Protein AF-A0A9X1NIK8-F1 (afdb_monomer_lite)

Sequence (154 aa):
MSTGESSFYDEHGNYVVYDEHEKVSLAREQEIRELSERVRACLTAAGLSATIRRDYGSIIGADITMEFDVDRPRDFFGGVFASWHASDEVSLVAAYAVGEGRPEDPMVTHNGAIAQAMCDAMIAIMASAGFTVKEAEGEYLPMAVAVLSGPQTS

pLDDT: mean 81.35, std 16.53, range [35.12, 97.94]

Structure (mmCIF, N/CA/C/O backbone):
data_AF-A0A9X1NIK8-F1
#
_entry.id   AF-A0A9X1NIK8-F1
#
loop_
_atom_site.group_PDB
_atom_site.id
_atom_site.type_symbol
_atom_site.label_atom_id
_atom_site.label_alt_id
_atom_site.label_comp_id
_atom_site.label_asym_id
_atom_site.label_entity_id
_atom_site.label_seq_id
_atom_site.pdbx_PDB_ins_code
_atom_site.Cartn_x
_atom_site.Cartn_y
_atom_site.Cartn_z
_atom_site.occupancy
_atom_site.B_iso_or_equiv
_atom_site.auth_seq_id
_atom_site.auth_comp_id
_atom_site.auth_asym_id
_atom_site.auth_atom_id
_atom_site.pdbx_PDB_model_num
ATOM 1 N N . MET A 1 1 ? -25.875 22.569 32.539 1.00 35.12 1 MET A N 1
ATOM 2 C CA . MET A 1 1 ? -25.523 21.750 31.363 1.00 35.12 1 MET A CA 1
ATOM 3 C C . MET A 1 1 ? -24.156 22.224 30.915 1.00 35.12 1 MET A C 1
ATOM 5 O O . MET A 1 1 ? -24.046 23.360 30.486 1.00 35.12 1 MET A O 1
ATOM 9 N N . SER A 1 2 ? -23.121 21.428 31.185 1.00 35.50 2 SER A N 1
ATOM 10 C CA . SER A 1 2 ? -21.725 21.760 30.891 1.00 35.50 2 SER A CA 1
ATOM 11 C C . SER A 1 2 ? -21.411 21.238 29.495 1.00 35.50 2 SER A C 1
ATOM 13 O O . SER A 1 2 ? -21.358 20.027 29.301 1.00 35.50 2 SER A O 1
ATOM 15 N N . THR A 1 3 ? -21.276 22.127 28.517 1.00 41.59 3 THR A N 1
ATOM 16 C CA . THR A 1 3 ? -20.716 21.790 27.206 1.00 41.59 3 THR A CA 1
ATOM 17 C C . THR A 1 3 ? -19.221 21.575 27.401 1.00 41.59 3 THR A C 1
ATOM 19 O O . THR A 1 3 ? -18.515 22.495 27.801 1.00 41.59 3 THR A O 1
ATOM 22 N N . GLY A 1 4 ? -18.756 20.337 27.234 1.00 39.47 4 GLY A N 1
ATOM 23 C CA . GLY A 1 4 ? -17.342 19.993 27.345 1.00 39.47 4 GLY A CA 1
ATOM 24 C C . GLY A 1 4 ? -16.550 20.620 26.205 1.00 39.47 4 GLY A C 1
ATOM 25 O O . GLY A 1 4 ? -16.424 20.023 25.141 1.00 39.47 4 GLY A O 1
ATOM 26 N N . GLU A 1 5 ? -16.034 21.828 26.416 1.00 41.91 5 GLU A N 1
ATOM 27 C CA . GLU A 1 5 ? -14.979 22.392 25.582 1.00 41.91 5 GLU A CA 1
ATOM 28 C C . GLU A 1 5 ? -13.700 21.584 25.840 1.00 41.91 5 GLU A C 1
ATOM 30 O O . GLU A 1 5 ? -13.056 21.732 26.879 1.00 41.91 5 GLU A O 1
ATOM 35 N N . SER A 1 6 ? -13.348 20.681 24.919 1.00 48.47 6 SER A N 1
ATOM 36 C CA . SER A 1 6 ? -12.016 20.068 24.899 1.00 48.47 6 SER A CA 1
ATOM 37 C C . SER A 1 6 ? -11.000 21.194 24.733 1.00 48.47 6 SER A C 1
ATOM 39 O O . SER A 1 6 ? -10.950 21.837 23.685 1.00 48.47 6 SER A O 1
ATOM 41 N N . SER A 1 7 ? -10.264 21.499 25.798 1.00 51.09 7 SER A N 1
ATOM 42 C CA . SER A 1 7 ? -9.275 22.574 25.818 1.00 51.09 7 SER A CA 1
ATOM 43 C C . SER A 1 7 ? -7.993 22.064 25.161 1.00 51.09 7 SER A C 1
ATOM 45 O O . SER A 1 7 ? -7.405 21.095 25.640 1.00 51.09 7 SER A O 1
ATOM 47 N N . PHE A 1 8 ? -7.568 22.700 24.070 1.00 60.59 8 PHE A N 1
ATOM 48 C CA . PHE A 1 8 ? -6.299 22.402 23.407 1.00 60.59 8 PHE A CA 1
ATOM 49 C C . PHE A 1 8 ? -5.314 23.541 23.687 1.00 60.59 8 PHE A C 1
ATOM 51 O O . PHE A 1 8 ? -5.656 24.719 23.559 1.00 60.59 8 PHE A O 1
ATOM 58 N N . TYR A 1 9 ? -4.112 23.172 24.122 1.00 66.12 9 TYR A N 1
ATOM 59 C CA . TYR A 1 9 ? -3.013 24.090 24.407 1.00 66.12 9 TYR A CA 1
ATOM 60 C C . TYR A 1 9 ? -1.916 23.888 23.360 1.00 66.12 9 TYR A C 1
ATOM 62 O O . TYR A 1 9 ? -1.654 22.747 22.975 1.00 66.12 9 TYR A O 1
ATOM 70 N N . ASP A 1 10 ? -1.283 24.971 22.904 1.00 67.31 10 ASP A N 1
ATOM 71 C CA . ASP A 1 10 ? -0.089 24.873 22.057 1.00 67.31 10 ASP A CA 1
ATOM 72 C C . ASP A 1 10 ? 1.143 24.399 22.857 1.00 67.31 10 ASP A C 1
ATOM 74 O O . ASP A 1 10 ? 1.109 24.235 24.081 1.00 67.31 10 ASP A O 1
ATOM 78 N N . GLU A 1 11 ? 2.267 24.202 22.165 1.00 60.00 11 GLU A N 1
ATOM 79 C CA . GLU A 1 11 ? 3.556 23.825 22.769 1.00 60.00 11 GLU A CA 1
ATOM 80 C C . GLU A 1 11 ? 4.118 24.869 23.761 1.00 60.00 11 GLU A C 1
ATOM 82 O O . GLU A 1 11 ? 5.051 24.578 24.511 1.00 60.00 11 GLU A O 1
ATOM 87 N N . HIS A 1 12 ? 3.522 26.064 23.812 1.00 66.06 12 HIS A N 1
ATOM 88 C CA . HIS A 1 12 ? 3.863 27.164 24.712 1.00 66.06 12 HIS A CA 1
ATOM 89 C C . HIS A 1 12 ? 2.844 27.334 25.857 1.00 66.06 12 HIS A C 1
ATOM 91 O O . HIS A 1 12 ? 2.995 28.238 26.682 1.00 66.06 12 HIS A O 1
ATOM 97 N N . GLY A 1 13 ? 1.829 26.467 25.946 1.00 66.56 13 GLY A N 1
ATOM 98 C CA . GLY A 1 13 ? 0.796 26.507 26.980 1.00 66.56 13 GLY A CA 1
ATOM 99 C C . GLY A 1 13 ? -0.267 27.592 26.781 1.00 66.56 13 GLY A C 1
ATOM 100 O O . GLY A 1 13 ? -1.000 27.897 27.725 1.00 66.56 13 GLY A O 1
ATOM 101 N N . ASN A 1 14 ? -0.379 28.178 25.587 1.00 66.25 14 ASN A N 1
ATOM 102 C CA . ASN A 1 14 ? -1.435 29.135 25.267 1.00 66.25 14 ASN A CA 1
ATOM 103 C C . ASN A 1 14 ? -2.716 28.416 24.846 1.00 66.25 14 ASN A C 1
ATOM 105 O O . ASN A 1 14 ? -2.685 27.372 24.197 1.00 66.25 14 ASN A O 1
ATOM 109 N N . TYR A 1 15 ? -3.855 29.015 25.192 1.00 60.16 15 TYR A N 1
ATOM 110 C CA . TYR A 1 15 ? -5.160 28.558 24.730 1.00 60.16 15 TYR A CA 1
ATOM 111 C C . TYR A 1 15 ? -5.320 28.870 23.241 1.00 60.16 15 TYR A C 1
ATOM 113 O O . TYR A 1 15 ? -5.277 30.039 22.851 1.00 60.16 15 TYR A O 1
ATOM 121 N N . VAL A 1 16 ? -5.528 27.838 22.424 1.00 63.78 16 VAL A N 1
ATOM 122 C CA . VAL A 1 16 ? -5.755 28.005 20.986 1.00 63.78 16 VAL A CA 1
ATOM 123 C C . VAL A 1 16 ? -7.237 27.805 20.691 1.00 63.78 16 VAL A C 1
ATOM 125 O O . VAL A 1 16 ? -7.800 26.737 20.932 1.00 63.78 16 VAL A O 1
ATOM 128 N N . VAL A 1 17 ? -7.886 28.853 20.178 1.00 61.12 17 VAL A N 1
ATOM 129 C CA . VAL A 1 17 ? -9.257 28.762 19.663 1.00 61.12 17 VAL A CA 1
ATOM 130 C C . VAL A 1 17 ? -9.177 28.398 18.195 1.00 61.12 17 VAL A C 1
ATOM 132 O O . VAL A 1 17 ? -9.011 29.263 17.343 1.00 61.12 17 VAL A O 1
ATOM 135 N N . TYR A 1 18 ? -9.310 27.110 17.924 1.00 63.97 18 TYR A N 1
ATOM 136 C CA . TYR A 1 18 ? -9.541 26.612 16.579 1.00 63.97 18 TYR A CA 1
ATOM 137 C C . TYR A 1 18 ? -10.973 26.934 16.153 1.00 63.97 18 TYR A C 1
ATOM 139 O O . TYR A 1 18 ? -11.918 26.704 16.926 1.00 63.97 18 TYR A O 1
ATOM 147 N N . ASP A 1 19 ? -11.146 27.451 14.938 1.00 75.06 19 ASP A N 1
ATOM 148 C CA . ASP A 1 19 ? -12.480 27.554 14.354 1.00 75.06 19 ASP A CA 1
ATOM 149 C C . ASP A 1 19 ? -13.054 26.148 14.056 1.00 75.06 19 ASP A C 1
ATOM 151 O O . ASP A 1 19 ? -12.382 25.122 14.211 1.00 75.06 19 ASP A O 1
ATOM 155 N N . GLU A 1 20 ? -14.340 26.060 13.710 1.00 67.31 20 GLU A N 1
ATOM 156 C CA . GLU A 1 20 ? -14.976 24.759 13.453 1.00 67.31 20 GLU A CA 1
ATOM 157 C C . GLU A 1 20 ? -14.327 24.001 12.286 1.00 67.31 20 GLU A C 1
ATOM 159 O O . GLU A 1 20 ? -14.271 22.772 12.318 1.00 67.31 20 GLU A O 1
ATOM 164 N N . HIS A 1 21 ? -13.795 24.714 11.293 1.00 63.66 21 HIS A N 1
ATOM 165 C CA . HIS A 1 21 ? -13.127 24.126 10.139 1.00 63.66 21 HIS A CA 1
ATOM 166 C C . HIS A 1 21 ? -11.778 23.513 10.537 1.00 63.66 21 HIS A C 1
ATOM 168 O O . HIS A 1 21 ? -11.464 22.377 10.182 1.00 63.66 21 HIS A O 1
ATOM 174 N N . GLU A 1 22 ? -11.009 24.221 11.356 1.00 70.88 22 GLU A N 1
ATOM 175 C CA . GLU A 1 22 ? -9.717 23.776 11.865 1.00 70.88 22 GLU A CA 1
ATOM 176 C C . GLU A 1 22 ? -9.855 22.583 12.826 1.00 70.88 22 GLU A C 1
ATOM 178 O O . GLU A 1 22 ? -9.076 21.632 12.756 1.00 70.88 22 GLU A O 1
ATOM 183 N N . LYS A 1 23 ? -10.915 22.539 13.647 1.00 71.38 23 LYS A N 1
ATOM 184 C CA . LYS A 1 23 ? -11.235 21.356 14.472 1.00 71.38 23 LYS A CA 1
ATOM 185 C C . LYS A 1 23 ? -11.575 20.126 13.632 1.00 71.38 23 LYS A C 1
ATOM 187 O O . LYS A 1 23 ? -11.126 19.027 13.958 1.00 71.38 23 LYS A O 1
ATOM 192 N N . VAL A 1 24 ? -12.370 20.299 12.574 1.00 69.81 24 VAL A N 1
ATOM 193 C CA . VAL A 1 24 ? -12.713 19.214 11.640 1.00 69.81 24 VAL A CA 1
ATOM 194 C C . VAL A 1 24 ? -11.462 18.712 10.921 1.00 69.81 24 VAL A C 1
ATOM 196 O O . VAL A 1 24 ? -11.280 17.500 10.807 1.00 69.81 24 VAL A O 1
ATOM 199 N N . SER A 1 25 ? -10.572 19.620 10.519 1.00 75.75 25 SER A N 1
ATOM 200 C CA . SER A 1 25 ? -9.283 19.284 9.912 1.00 75.75 25 SER A CA 1
ATOM 201 C C . SER A 1 25 ? -8.406 18.441 10.847 1.00 75.75 25 SER A C 1
ATOM 203 O O . SER A 1 25 ? -8.010 17.333 10.491 1.00 75.75 25 SER A O 1
ATOM 205 N N . LEU A 1 26 ? -8.194 18.882 12.092 1.00 79.12 26 LEU A N 1
ATOM 206 C CA . LEU A 1 26 ? -7.375 18.153 13.071 1.00 79.12 26 LEU A CA 1
ATOM 207 C C . LEU A 1 26 ? -7.948 16.773 13.418 1.00 79.12 26 LEU A C 1
ATOM 209 O O . LEU A 1 26 ? -7.208 15.790 13.503 1.00 79.12 26 LEU A O 1
ATOM 213 N N . ALA A 1 27 ? -9.269 16.678 13.595 1.00 80.44 27 ALA A N 1
ATOM 214 C CA . ALA A 1 27 ? -9.934 15.396 13.816 1.00 80.44 27 ALA A CA 1
ATOM 215 C C . ALA A 1 27 ? -9.728 14.456 12.619 1.00 80.44 27 ALA A C 1
ATOM 217 O O . ALA A 1 27 ? -9.425 13.275 12.799 1.00 80.44 27 ALA A O 1
ATOM 218 N N . ARG A 1 28 ? -9.819 14.988 11.395 1.00 80.94 28 ARG A N 1
ATOM 219 C CA . ARG A 1 28 ? -9.595 14.222 10.171 1.00 80.94 28 ARG A CA 1
ATOM 220 C C . ARG A 1 28 ? -8.152 13.740 10.043 1.00 80.94 28 ARG A C 1
ATOM 222 O O . ARG A 1 28 ? -7.930 12.584 9.683 1.00 80.94 28 ARG A O 1
ATOM 229 N N . GLU A 1 29 ? -7.174 14.581 10.359 1.00 84.12 29 GLU A N 1
ATOM 230 C CA . GLU A 1 29 ? -5.772 14.164 10.373 1.00 84.12 29 GLU A CA 1
ATOM 231 C C . GLU A 1 29 ? -5.529 13.025 11.362 1.00 84.12 29 GLU A C 1
ATOM 233 O O . GLU A 1 29 ? -4.835 12.060 11.035 1.00 84.12 29 GLU A O 1
ATOM 238 N N . GLN A 1 30 ? -6.113 13.112 12.559 1.00 86.12 30 GLN A N 1
ATOM 239 C CA . GLN A 1 30 ? -5.986 12.073 13.575 1.00 86.12 30 GLN A CA 1
ATOM 240 C C . GLN A 1 30 ? -6.594 10.744 13.098 1.00 86.12 30 GLN A C 1
ATOM 242 O O . GLN A 1 30 ? -5.946 9.705 13.219 1.00 86.12 30 GLN A O 1
ATOM 247 N N . GLU A 1 31 ? -7.777 10.767 12.473 1.00 87.00 31 GLU A N 1
ATOM 248 C CA . GLU A 1 31 ? -8.388 9.574 11.867 1.00 87.00 31 GLU A CA 1
ATOM 249 C C . GLU A 1 31 ? -7.481 8.926 10.808 1.00 87.00 31 GLU A C 1
ATOM 251 O O . GLU A 1 31 ? -7.339 7.700 10.767 1.00 87.00 31 GLU A O 1
ATOM 256 N N . ILE A 1 32 ? -6.853 9.740 9.952 1.00 88.62 32 ILE A N 1
ATOM 257 C CA . ILE A 1 32 ? -5.939 9.272 8.901 1.00 88.62 32 ILE A CA 1
ATOM 258 C C . ILE A 1 32 ? -4.671 8.664 9.515 1.00 88.62 32 ILE A C 1
ATOM 260 O O . ILE A 1 32 ? -4.232 7.599 9.076 1.00 88.62 32 ILE A O 1
ATOM 264 N N . ARG A 1 33 ? -4.107 9.286 10.559 1.00 90.38 33 ARG A N 1
ATOM 265 C CA . ARG A 1 33 ? -2.941 8.756 11.291 1.00 90.38 33 ARG A CA 1
ATOM 266 C C . ARG A 1 33 ? -3.258 7.422 11.965 1.00 90.38 33 ARG A C 1
ATOM 268 O O . ARG A 1 33 ? -2.466 6.489 11.894 1.00 90.38 33 ARG A O 1
ATOM 275 N N . GLU A 1 34 ? -4.424 7.295 12.586 1.00 91.56 34 GLU A N 1
ATOM 276 C CA . GLU A 1 34 ? -4.845 6.031 13.194 1.00 91.56 34 GLU A CA 1
ATOM 277 C C . GLU A 1 34 ? -5.073 4.939 12.149 1.00 91.56 34 GLU A C 1
ATOM 279 O O . GLU A 1 34 ? -4.705 3.781 12.359 1.00 91.56 34 GLU A O 1
ATOM 284 N N . LEU A 1 35 ? -5.666 5.290 11.005 1.00 92.56 35 LEU A N 1
ATOM 285 C CA . LEU A 1 35 ? -5.857 4.347 9.911 1.00 92.56 35 LEU A CA 1
ATOM 286 C C . LEU A 1 35 ? -4.516 3.875 9.335 1.00 92.56 35 LEU A C 1
ATOM 288 O O . LEU A 1 35 ? -4.357 2.673 9.129 1.00 92.56 35 LEU A O 1
ATOM 292 N N . SER A 1 36 ? -3.546 4.770 9.129 1.00 93.50 36 SER A N 1
ATOM 293 C CA . SER A 1 36 ? -2.230 4.406 8.586 1.00 93.50 36 SER A CA 1
ATOM 294 C C . SER A 1 36 ? -1.439 3.505 9.536 1.00 93.50 36 SER A C 1
ATOM 296 O O . SER A 1 36 ? -0.843 2.520 9.098 1.00 93.50 36 SER A O 1
ATOM 298 N N . GLU A 1 37 ? -1.510 3.757 10.843 1.00 95.06 37 GLU A N 1
ATOM 299 C CA . GLU A 1 37 ? -0.930 2.891 11.876 1.00 95.06 37 GLU A CA 1
ATOM 300 C C . GLU A 1 37 ? -1.557 1.487 11.868 1.00 95.06 37 GLU A C 1
ATOM 302 O O . GLU A 1 37 ? -0.836 0.485 11.923 1.00 95.06 37 GLU A O 1
ATOM 307 N N . ARG A 1 38 ? -2.885 1.384 11.713 1.00 95.44 38 ARG A N 1
ATOM 308 C CA . ARG A 1 38 ? -3.570 0.086 11.576 1.00 95.44 38 ARG A CA 1
ATOM 309 C C . ARG A 1 38 ? -3.174 -0.653 10.297 1.00 95.44 38 ARG A C 1
ATOM 311 O O . ARG A 1 38 ? -2.962 -1.863 10.351 1.00 95.44 38 ARG A O 1
ATOM 318 N N . VAL A 1 39 ? -3.050 0.050 9.170 1.00 95.88 39 VAL A N 1
ATOM 319 C CA . VAL A 1 39 ? -2.583 -0.534 7.899 1.00 95.88 39 VAL A CA 1
ATOM 320 C C . VAL A 1 39 ? -1.161 -1.070 8.052 1.00 95.88 39 VAL A C 1
ATOM 322 O O . VAL A 1 39 ? -0.908 -2.225 7.712 1.00 95.88 39 VAL A O 1
ATOM 325 N N . ARG A 1 40 ? -0.252 -0.285 8.648 1.00 96.56 40 ARG A N 1
ATOM 326 C CA . ARG A 1 40 ? 1.123 -0.724 8.926 1.00 96.56 40 ARG A CA 1
ATOM 327 C C . ARG A 1 40 ? 1.130 -1.988 9.775 1.00 96.56 40 ARG A C 1
ATOM 329 O O . ARG A 1 40 ? 1.788 -2.957 9.419 1.00 96.56 40 ARG A O 1
ATOM 336 N N . ALA A 1 41 ? 0.381 -1.994 10.877 1.00 96.56 41 ALA A N 1
ATOM 337 C CA . ALA A 1 41 ? 0.299 -3.151 11.762 1.00 96.56 41 ALA A CA 1
ATOM 338 C C . ALA A 1 41 ? -0.228 -4.401 11.037 1.00 96.56 41 ALA A C 1
ATOM 340 O O . ALA A 1 41 ? 0.321 -5.485 11.225 1.00 96.56 41 ALA A O 1
ATOM 341 N N . CYS A 1 42 ? -1.248 -4.249 10.187 1.00 97.25 42 CYS A N 1
ATOM 342 C CA . CYS A 1 42 ? -1.812 -5.336 9.390 1.00 97.25 42 CYS A CA 1
ATOM 343 C C . CYS A 1 42 ? -0.780 -5.941 8.425 1.00 97.25 42 CYS A C 1
ATOM 345 O O . CYS A 1 42 ? -0.550 -7.150 8.454 1.00 97.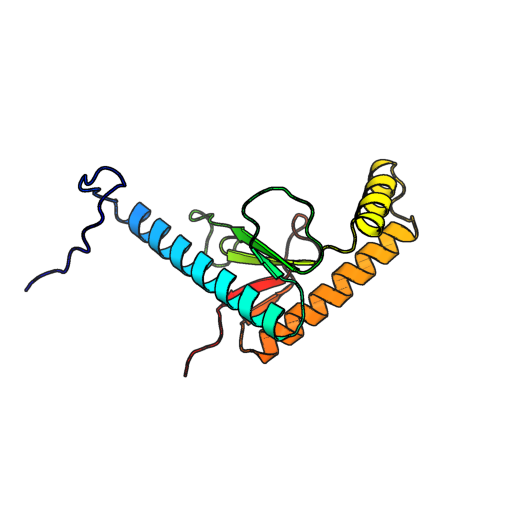25 42 CYS A O 1
ATOM 347 N N . LEU A 1 43 ? -0.117 -5.109 7.618 1.00 96.94 43 LEU A N 1
ATOM 348 C CA . LEU A 1 43 ? 0.869 -5.572 6.637 1.00 96.94 43 LEU A CA 1
ATOM 349 C C . LEU A 1 43 ? 2.098 -6.195 7.318 1.00 96.94 43 LEU A C 1
ATOM 351 O O . LEU A 1 43 ? 2.536 -7.276 6.922 1.00 96.94 43 LEU A O 1
ATOM 355 N N . THR A 1 44 ? 2.588 -5.589 8.404 1.00 97.00 44 THR A N 1
ATOM 356 C CA . THR A 1 44 ? 3.683 -6.152 9.207 1.00 97.00 44 THR A CA 1
ATOM 357 C C . THR A 1 44 ? 3.308 -7.497 9.826 1.00 97.00 44 THR A C 1
ATOM 359 O O . THR A 1 44 ? 4.123 -8.419 9.820 1.00 97.00 44 THR A O 1
ATOM 362 N N . ALA A 1 45 ? 2.076 -7.659 10.322 1.00 97.06 45 ALA A N 1
ATOM 363 C CA . ALA A 1 45 ? 1.600 -8.936 10.861 1.00 97.06 45 ALA A CA 1
ATOM 364 C C . ALA A 1 45 ? 1.515 -10.041 9.791 1.00 97.06 45 ALA A C 1
ATOM 366 O O . ALA A 1 45 ? 1.686 -11.215 10.113 1.00 97.06 45 ALA A O 1
ATOM 367 N N . ALA A 1 46 ? 1.310 -9.671 8.524 1.00 96.88 46 ALA A N 1
ATOM 368 C CA . ALA A 1 46 ? 1.366 -10.583 7.381 1.00 96.88 46 ALA A CA 1
ATOM 369 C C . ALA A 1 46 ? 2.800 -10.878 6.890 1.00 96.88 46 ALA A C 1
ATOM 371 O O . ALA A 1 46 ? 2.980 -11.632 5.936 1.00 96.88 46 ALA A O 1
ATOM 372 N N . GLY A 1 47 ? 3.824 -10.305 7.532 1.00 97.12 47 GLY A N 1
ATOM 373 C CA . GLY A 1 47 ? 5.232 -10.501 7.182 1.00 97.12 47 GLY A CA 1
ATOM 374 C C . GLY A 1 47 ? 5.764 -9.547 6.110 1.00 97.12 47 GLY A C 1
ATOM 375 O O . GLY A 1 47 ? 6.883 -9.739 5.636 1.00 97.12 47 GLY A O 1
ATOM 376 N N . LEU A 1 48 ? 5.001 -8.518 5.731 1.00 94.88 48 LEU A N 1
ATOM 377 C CA . LEU A 1 48 ? 5.454 -7.490 4.797 1.00 94.88 48 LEU A CA 1
ATOM 378 C C . LEU A 1 48 ? 6.134 -6.346 5.556 1.00 94.88 48 LEU A C 1
ATOM 380 O O . LEU A 1 48 ? 5.585 -5.816 6.518 1.00 94.88 48 LEU A O 1
ATOM 384 N N . SER A 1 49 ? 7.318 -5.929 5.105 1.00 93.38 49 SER A N 1
ATOM 385 C CA . SER A 1 49 ? 7.940 -4.693 5.596 1.00 93.38 49 SER A CA 1
ATOM 386 C C . SER A 1 49 ? 7.046 -3.514 5.222 1.00 93.38 49 SER A C 1
ATOM 388 O O . SER A 1 49 ? 6.791 -3.313 4.036 1.00 93.38 49 SER A O 1
ATOM 390 N N . ALA A 1 50 ? 6.555 -2.767 6.212 1.00 94.25 50 ALA A N 1
ATOM 391 C CA . ALA A 1 50 ? 5.657 -1.638 6.008 1.00 94.25 50 ALA A CA 1
ATOM 392 C C . ALA A 1 50 ? 6.149 -0.399 6.761 1.00 94.25 50 ALA A C 1
ATOM 394 O O . ALA A 1 50 ? 6.370 -0.439 7.975 1.00 94.25 50 ALA A O 1
ATOM 395 N N . THR A 1 51 ? 6.281 0.716 6.047 1.00 93.00 51 THR A N 1
ATOM 396 C CA . THR A 1 51 ? 6.749 1.998 6.587 1.00 93.00 51 THR A CA 1
ATOM 397 C C . THR A 1 51 ? 5.700 3.070 6.336 1.00 93.00 51 THR A C 1
ATOM 399 O O . THR A 1 51 ? 5.158 3.158 5.242 1.00 93.00 51 THR A O 1
ATOM 402 N N . ILE A 1 52 ? 5.416 3.899 7.343 1.00 90.75 52 ILE A N 1
ATOM 403 C CA . ILE A 1 52 ? 4.627 5.122 7.150 1.00 90.75 52 ILE A CA 1
ATOM 404 C C . ILE A 1 52 ? 5.610 6.226 6.793 1.00 90.75 52 ILE A C 1
ATOM 406 O O . ILE A 1 52 ? 6.465 6.573 7.616 1.00 90.75 52 ILE A O 1
ATOM 410 N N . ARG A 1 53 ? 5.515 6.749 5.571 1.00 80.38 53 ARG A N 1
ATOM 411 C CA . ARG A 1 53 ? 6.456 7.748 5.073 1.00 80.38 53 ARG A CA 1
ATOM 412 C C . ARG A 1 53 ? 6.286 9.052 5.841 1.00 80.38 53 ARG A C 1
ATOM 414 O O . ARG A 1 53 ? 5.193 9.609 5.911 1.00 80.38 53 ARG A O 1
ATOM 421 N N . ARG A 1 54 ? 7.386 9.526 6.427 1.00 68.81 54 ARG A N 1
ATOM 422 C CA . ARG A 1 54 ? 7.491 10.871 7.017 1.00 68.81 54 ARG A CA 1
ATOM 423 C C . ARG A 1 54 ? 8.421 11.770 6.203 1.00 68.81 54 ARG A C 1
ATOM 425 O O . ARG A 1 54 ? 8.124 12.948 6.068 1.00 68.81 54 ARG A O 1
ATOM 432 N N . ASP A 1 55 ? 9.445 11.176 5.584 1.00 64.81 55 ASP A N 1
ATOM 433 C CA . ASP A 1 55 ? 10.471 11.857 4.791 1.00 64.81 55 ASP A CA 1
ATOM 434 C C . ASP A 1 55 ? 10.740 11.120 3.465 1.00 64.81 55 ASP A C 1
ATOM 436 O O . ASP A 1 55 ? 10.375 9.952 3.297 1.00 64.81 55 ASP A O 1
ATOM 440 N N . TYR A 1 56 ? 11.423 11.787 2.528 1.00 57.53 56 TYR A N 1
ATOM 441 C CA . TYR A 1 56 ? 11.886 11.188 1.273 1.00 57.53 56 TYR A CA 1
ATOM 442 C C . TYR A 1 56 ? 13.161 10.364 1.512 1.00 57.53 56 TYR A C 1
ATOM 444 O O . TYR A 1 56 ? 14.259 10.911 1.609 1.00 57.53 56 TYR A O 1
ATOM 452 N N . GLY A 1 57 ? 13.021 9.042 1.602 1.00 63.50 57 GLY A N 1
ATOM 453 C CA . GLY A 1 57 ? 14.130 8.087 1.673 1.00 63.50 57 GLY A CA 1
ATOM 454 C C . GLY A 1 57 ? 13.837 6.838 0.844 1.00 63.50 57 GLY A C 1
ATOM 455 O O . GLY A 1 57 ? 12.686 6.603 0.475 1.00 63.50 57 GLY A O 1
ATOM 456 N N . SER A 1 58 ? 14.871 6.044 0.540 1.00 65.88 58 SER A N 1
ATOM 457 C CA . SER A 1 58 ? 14.660 4.720 -0.060 1.00 65.88 58 SER A CA 1
ATOM 458 C C . SER A 1 58 ? 13.921 3.829 0.940 1.00 65.88 58 SER A C 1
ATOM 460 O O . SER A 1 58 ? 14.308 3.718 2.107 1.00 65.88 58 SER A O 1
ATOM 462 N N . ILE A 1 59 ? 12.832 3.227 0.474 1.00 77.38 59 ILE A N 1
ATOM 463 C CA . ILE A 1 59 ? 12.019 2.274 1.218 1.00 77.38 59 ILE A CA 1
ATOM 464 C C . ILE A 1 59 ? 11.936 1.026 0.353 1.00 77.38 59 ILE A C 1
ATOM 466 O O . ILE A 1 59 ? 11.621 1.117 -0.828 1.00 77.38 59 ILE A O 1
ATOM 470 N N . ILE A 1 60 ? 12.190 -0.135 0.952 1.00 86.12 60 ILE A N 1
ATOM 471 C CA . ILE A 1 60 ? 11.899 -1.430 0.339 1.00 86.12 60 ILE A CA 1
ATOM 472 C C . ILE A 1 60 ? 10.682 -2.006 1.058 1.00 86.12 60 ILE A C 1
ATOM 474 O O . ILE A 1 60 ? 10.674 -2.136 2.289 1.00 86.12 60 ILE A O 1
ATOM 478 N N . GLY A 1 61 ? 9.668 -2.373 0.283 1.00 91.31 61 GLY A N 1
ATOM 479 C CA . GLY A 1 61 ? 8.416 -2.926 0.777 1.00 91.31 61 GLY A CA 1
ATOM 480 C C . GLY A 1 61 ? 7.238 -1.962 0.682 1.00 91.31 61 GLY A C 1
ATOM 481 O O . GLY A 1 61 ? 7.198 -1.090 -0.187 1.00 91.31 61 GLY A O 1
ATOM 482 N N . ALA A 1 62 ? 6.255 -2.158 1.559 1.00 91.19 62 ALA A N 1
ATOM 483 C CA . ALA A 1 62 ? 5.040 -1.367 1.587 1.00 91.19 62 ALA A CA 1
ATOM 484 C C . ALA A 1 62 ? 5.318 0.034 2.146 1.00 91.19 62 ALA A C 1
ATOM 486 O O . ALA A 1 62 ? 5.836 0.209 3.252 1.00 91.19 62 ALA A O 1
ATOM 487 N N . ASP A 1 63 ? 4.930 1.032 1.375 1.00 92.44 63 ASP A N 1
ATOM 488 C CA . ASP A 1 63 ? 5.070 2.441 1.672 1.00 92.44 63 ASP A CA 1
ATOM 489 C C . ASP A 1 63 ? 3.694 3.071 1.842 1.00 92.44 63 ASP A C 1
ATOM 491 O O . ASP A 1 63 ? 2.902 3.142 0.900 1.00 92.44 63 ASP A O 1
ATOM 495 N N . ILE A 1 64 ? 3.413 3.503 3.066 1.00 92.31 64 ILE A N 1
ATOM 496 C CA . ILE A 1 64 ? 2.124 4.039 3.473 1.00 92.31 64 ILE A CA 1
ATOM 497 C C . ILE A 1 64 ? 2.218 5.563 3.488 1.00 92.31 64 ILE A C 1
ATOM 499 O O . ILE A 1 64 ? 2.929 6.143 4.312 1.00 92.31 64 ILE A O 1
ATOM 503 N N . THR A 1 65 ? 1.470 6.202 2.594 1.00 89.69 65 THR A N 1
ATOM 504 C CA . THR A 1 65 ? 1.372 7.658 2.467 1.00 89.69 65 THR A CA 1
ATOM 505 C C . THR A 1 65 ? 0.028 8.142 3.006 1.00 89.69 65 THR A C 1
ATOM 507 O O . THR A 1 65 ? -0.998 7.475 2.860 1.00 89.69 65 THR A O 1
ATOM 510 N N . MET A 1 66 ? 0.044 9.300 3.664 1.00 88.25 66 MET A N 1
ATOM 511 C CA . MET A 1 66 ? -1.144 9.983 4.174 1.00 88.25 66 MET A CA 1
ATOM 512 C C . MET A 1 66 ? -1.372 11.249 3.351 1.00 88.25 66 MET A C 1
ATOM 514 O O . MET A 1 66 ? -0.461 12.065 3.229 1.00 88.25 66 MET A O 1
ATOM 518 N N . GLU A 1 67 ? -2.578 11.427 2.825 1.00 81.50 67 GLU A N 1
ATOM 519 C CA . GLU A 1 67 ? -3.002 12.657 2.155 1.00 81.50 67 GLU A CA 1
ATOM 520 C C . GLU A 1 67 ? -4.054 13.362 3.011 1.00 81.50 67 GLU A C 1
ATOM 522 O O . GLU A 1 67 ? -5.124 12.811 3.273 1.00 81.50 67 GLU A O 1
ATOM 527 N N . PHE A 1 68 ? -3.739 14.578 3.460 1.00 72.31 68 PHE A N 1
ATOM 528 C CA . PHE A 1 68 ? -4.564 15.364 4.383 1.00 72.31 68 PHE A CA 1
ATOM 529 C C . PHE A 1 68 ? -5.406 16.440 3.680 1.00 72.31 68 PHE A C 1
ATOM 531 O O . PHE A 1 68 ? -5.814 17.396 4.327 1.00 72.31 68 PHE A O 1
ATOM 538 N N . ASP A 1 69 ? -5.651 16.329 2.369 1.00 65.06 69 ASP A N 1
ATOM 539 C CA . ASP A 1 69 ? -6.424 17.340 1.634 1.00 65.06 69 ASP A CA 1
ATOM 540 C C . ASP A 1 69 ? -7.878 17.380 2.152 1.00 65.06 69 ASP A C 1
ATOM 542 O O . ASP A 1 69 ? -8.680 16.481 1.890 1.00 65.06 69 ASP A O 1
ATOM 546 N N . VAL A 1 70 ? -8.183 18.402 2.960 1.00 55.78 70 VAL A N 1
ATOM 547 C CA . VAL A 1 70 ? -9.488 18.622 3.606 1.00 55.78 70 VAL A CA 1
ATOM 548 C C . VAL A 1 70 ? -10.503 19.294 2.684 1.00 55.78 70 VAL A C 1
ATOM 550 O O . VAL A 1 70 ? -11.701 19.225 2.955 1.00 55.78 70 VAL A 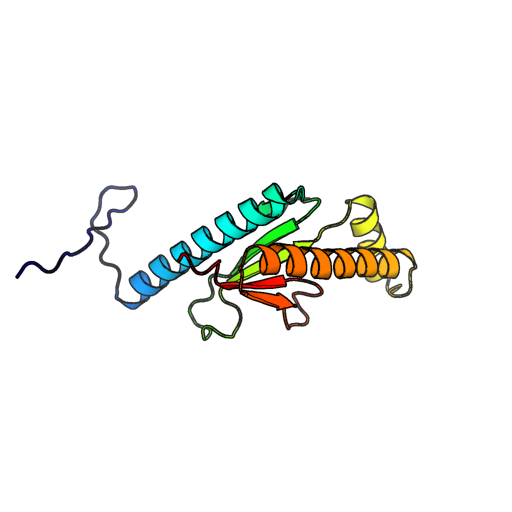O 1
ATOM 553 N N . ASP A 1 71 ? -10.042 19.902 1.587 1.00 53.50 71 ASP A N 1
ATOM 554 C CA . ASP A 1 71 ? -10.895 20.633 0.646 1.00 53.50 71 ASP A CA 1
ATOM 555 C C . ASP A 1 71 ? -11.493 19.716 -0.429 1.00 53.50 71 ASP A C 1
ATOM 557 O O . ASP A 1 71 ? -12.378 20.124 -1.193 1.00 53.50 71 ASP A O 1
ATOM 561 N N . ARG A 1 72 ? -11.051 18.455 -0.495 1.00 53.72 72 ARG A N 1
ATOM 562 C CA . ARG A 1 72 ? -11.633 17.463 -1.395 1.00 53.72 72 ARG A CA 1
ATOM 563 C C . ARG A 1 72 ? -12.699 16.616 -0.694 1.00 53.72 72 ARG A C 1
ATOM 565 O O . ARG A 1 72 ? -12.539 16.230 0.465 1.00 53.72 72 ARG A O 1
ATOM 572 N N . PRO A 1 73 ? -13.811 16.294 -1.384 1.00 48.03 73 PRO A N 1
ATOM 573 C CA . PRO A 1 73 ? -14.839 15.426 -0.823 1.00 48.03 73 PRO A CA 1
ATOM 574 C C . PRO A 1 73 ? -14.248 14.062 -0.443 1.00 48.03 73 PRO A C 1
ATOM 576 O O . PRO A 1 73 ? -13.304 13.602 -1.077 1.00 48.03 73 PRO A O 1
ATOM 579 N N . ARG A 1 74 ? -14.840 13.394 0.563 1.00 50.00 74 ARG A N 1
ATOM 580 C CA . ARG A 1 74 ? -14.406 12.087 1.119 1.00 50.00 74 ARG A CA 1
ATOM 581 C C . ARG A 1 74 ? -14.022 11.031 0.077 1.00 50.00 74 ARG A C 1
ATOM 583 O O . ARG A 1 74 ? -13.205 10.165 0.370 1.00 50.00 74 ARG A O 1
ATOM 590 N N . ASP A 1 75 ? -14.615 11.113 -1.107 1.00 49.53 75 ASP A N 1
ATOM 591 C CA . ASP A 1 75 ? -14.455 10.152 -2.194 1.00 49.53 75 ASP A CA 1
ATOM 592 C C . ASP A 1 75 ? -13.322 10.526 -3.178 1.00 49.53 75 ASP A C 1
ATOM 594 O O . ASP A 1 75 ? -13.096 9.815 -4.154 1.00 49.53 75 ASP A O 1
ATOM 598 N N . PHE A 1 76 ? -12.606 11.632 -2.939 1.00 46.72 76 PHE A N 1
ATOM 599 C CA . PHE A 1 76 ? -11.576 12.201 -3.813 1.00 46.72 76 PHE A CA 1
ATOM 600 C C . PHE A 1 76 ? -10.322 12.571 -2.987 1.00 46.72 76 PHE A C 1
ATOM 602 O O . PHE A 1 76 ? -10.174 13.688 -2.527 1.00 46.72 76 PHE A O 1
ATOM 609 N N . PHE A 1 77 ? -9.376 11.644 -2.826 1.00 50.47 77 PHE A N 1
ATOM 610 C CA . PHE A 1 77 ? -7.968 11.938 -2.471 1.00 50.47 77 PHE A CA 1
ATOM 611 C C . PHE A 1 77 ? -7.679 12.682 -1.146 1.00 50.47 77 PHE A C 1
ATOM 613 O O . PHE A 1 77 ? -6.794 13.528 -1.078 1.00 50.47 77 PHE A O 1
ATOM 620 N N . GLY A 1 78 ? -8.384 12.329 -0.069 1.00 57.66 78 GLY A N 1
ATOM 621 C CA . GLY A 1 78 ? -7.918 12.556 1.305 1.00 57.66 78 GLY A CA 1
ATOM 622 C C . GLY A 1 78 ? -7.968 11.237 2.075 1.00 57.66 78 GLY A C 1
ATOM 623 O O . GLY A 1 78 ? -9.058 10.758 2.406 1.00 57.66 78 GLY A O 1
ATOM 624 N N . GLY A 1 79 ? -6.824 10.598 2.336 1.00 80.19 79 GLY A N 1
ATOM 625 C CA . GLY A 1 79 ? -6.821 9.234 2.869 1.00 80.19 79 GLY A CA 1
ATOM 626 C C . GLY A 1 79 ? -5.457 8.576 3.053 1.00 80.19 79 GLY A C 1
ATOM 627 O O . GLY A 1 79 ? -4.419 9.231 3.110 1.00 80.19 79 GLY A O 1
ATOM 628 N N . VAL A 1 80 ? -5.490 7.251 3.204 1.00 89.69 80 VAL A N 1
ATOM 629 C CA . VAL A 1 80 ? -4.309 6.403 3.390 1.00 89.69 80 VAL A CA 1
ATOM 630 C C . VAL A 1 80 ? -4.093 5.582 2.127 1.00 89.69 80 VAL A C 1
ATOM 632 O O . VAL A 1 80 ? -4.995 4.865 1.691 1.00 89.69 80 VAL A O 1
ATOM 635 N N . PHE A 1 81 ? -2.888 5.660 1.575 1.00 91.62 81 PHE A N 1
ATOM 636 C CA . PHE A 1 81 ? -2.477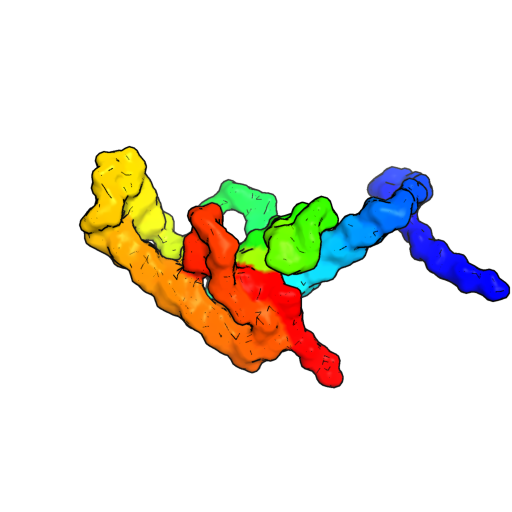 4.908 0.394 1.00 91.62 81 PHE A CA 1
ATOM 637 C C . PHE A 1 81 ? -1.302 4.004 0.733 1.00 91.62 81 PHE A C 1
ATOM 639 O O . PHE A 1 81 ? -0.414 4.415 1.474 1.00 91.62 81 PHE A O 1
ATOM 646 N N . ALA A 1 82 ? -1.279 2.793 0.184 1.00 93.06 82 ALA A N 1
ATOM 647 C CA . ALA A 1 82 ? -0.148 1.878 0.292 1.00 93.06 82 ALA A CA 1
ATOM 648 C C . ALA A 1 82 ? 0.400 1.560 -1.103 1.00 93.06 82 ALA A C 1
ATOM 650 O O . ALA A 1 82 ? -0.330 1.062 -1.954 1.00 93.06 82 ALA A O 1
ATOM 651 N N . SER A 1 83 ? 1.678 1.832 -1.340 1.00 92.62 83 SER A N 1
ATOM 652 C CA . SER A 1 83 ? 2.390 1.460 -2.570 1.00 92.62 83 SER A CA 1
ATOM 653 C C . SER A 1 83 ? 3.485 0.444 -2.256 1.00 92.62 83 SER A C 1
ATOM 655 O O . SER A 1 83 ? 3.916 0.341 -1.110 1.00 92.62 83 SER A O 1
ATOM 657 N N . TRP A 1 84 ? 3.928 -0.334 -3.242 1.00 93.56 84 TRP A N 1
ATOM 658 C CA . TRP A 1 84 ? 5.045 -1.260 -3.058 1.00 93.56 84 TRP A CA 1
ATOM 659 C C . TRP A 1 84 ? 6.290 -0.767 -3.784 1.00 93.56 84 TRP A C 1
ATOM 661 O O . TRP A 1 84 ? 6.245 -0.485 -4.980 1.00 93.56 84 TRP A O 1
ATOM 671 N N . HIS A 1 85 ? 7.415 -0.738 -3.072 1.00 90.62 85 HIS A N 1
ATOM 672 C CA . HIS A 1 85 ? 8.724 -0.425 -3.635 1.00 90.62 85 HIS A CA 1
ATOM 673 C C . HIS A 1 85 ? 9.575 -1.693 -3.668 1.00 90.62 85 HIS A C 1
ATOM 675 O O . HIS A 1 85 ? 9.863 -2.301 -2.631 1.00 90.62 85 HIS A O 1
ATOM 681 N N . ALA A 1 86 ? 9.957 -2.108 -4.878 1.00 89.38 86 ALA A N 1
ATOM 682 C CA . ALA A 1 86 ? 10.932 -3.173 -5.083 1.00 89.38 86 ALA A CA 1
ATOM 683 C C . ALA A 1 86 ? 12.328 -2.730 -4.604 1.00 89.38 86 ALA A C 1
ATOM 685 O O . ALA A 1 86 ? 12.518 -1.599 -4.157 1.00 89.38 86 ALA A O 1
ATOM 686 N N . SER A 1 87 ? 13.323 -3.616 -4.695 1.00 89.06 87 SER A N 1
ATOM 687 C CA . SER A 1 87 ? 14.699 -3.250 -4.347 1.00 89.06 87 SER A CA 1
ATOM 688 C C . SER A 1 87 ? 15.176 -2.030 -5.142 1.00 89.06 87 SER A C 1
ATOM 690 O O . SER A 1 87 ? 14.773 -1.830 -6.290 1.00 89.06 87 SER A O 1
ATOM 692 N N . ASP A 1 88 ? 16.081 -1.248 -4.548 1.00 86.50 88 ASP A N 1
ATOM 693 C CA . ASP A 1 88 ? 16.671 -0.077 -5.208 1.00 86.50 88 ASP A CA 1
ATOM 694 C C . ASP A 1 88 ? 17.265 -0.424 -6.574 1.00 86.50 88 ASP A C 1
ATOM 696 O O . ASP A 1 88 ? 17.127 0.345 -7.513 1.00 86.50 88 ASP A O 1
ATOM 700 N N . GLU A 1 89 ? 17.885 -1.597 -6.716 1.00 88.31 89 GLU A N 1
ATOM 701 C CA . GLU A 1 89 ? 18.454 -2.050 -7.987 1.00 88.31 89 GLU A CA 1
ATOM 702 C C . GLU A 1 89 ? 17.392 -2.161 -9.091 1.00 88.31 89 GLU A C 1
ATOM 704 O O . GLU A 1 89 ? 17.565 -1.603 -10.174 1.00 88.31 89 GLU A O 1
ATOM 709 N N . VAL A 1 90 ? 16.267 -2.826 -8.810 1.00 88.56 90 VAL A N 1
ATOM 710 C CA . VAL A 1 90 ? 15.174 -2.998 -9.779 1.00 88.56 90 VAL A CA 1
ATOM 711 C C . VAL A 1 90 ? 14.508 -1.654 -10.071 1.00 88.56 90 VAL A C 1
ATOM 713 O O . VAL A 1 90 ? 14.325 -1.290 -11.235 1.00 88.56 90 VAL A O 1
ATOM 716 N N . SER A 1 91 ? 14.202 -0.891 -9.020 1.00 87.56 91 SER A N 1
ATOM 717 C CA . SER A 1 91 ? 13.512 0.395 -9.120 1.00 87.56 91 SER A CA 1
ATOM 718 C C . SER A 1 91 ? 14.348 1.443 -9.865 1.00 87.56 91 SER A C 1
ATOM 720 O O . SER A 1 91 ? 13.826 2.129 -10.744 1.00 87.56 91 SER A O 1
ATOM 722 N N . LEU A 1 92 ? 15.651 1.549 -9.576 1.00 89.38 92 LEU A N 1
ATOM 723 C CA . LEU A 1 92 ? 16.547 2.510 -10.229 1.00 89.38 92 LEU A CA 1
ATOM 724 C C . LEU A 1 92 ? 16.776 2.160 -11.696 1.00 89.38 92 LEU A C 1
ATOM 726 O O . LEU A 1 92 ? 16.690 3.047 -12.541 1.00 89.38 92 LEU A O 1
ATOM 730 N N . VAL A 1 93 ? 17.044 0.893 -12.026 1.00 91.25 93 VAL A N 1
ATOM 731 C CA . VAL A 1 93 ? 17.279 0.489 -13.423 1.00 91.25 93 VAL A CA 1
ATOM 732 C C . VAL A 1 93 ? 16.025 0.713 -14.269 1.00 91.25 93 VAL A C 1
ATOM 734 O O . VAL A 1 93 ? 16.126 1.259 -15.369 1.00 91.25 93 VAL A O 1
ATOM 737 N N . ALA A 1 94 ? 14.842 0.376 -13.744 1.00 89.75 94 ALA A N 1
ATOM 738 C CA . ALA A 1 94 ? 13.577 0.686 -14.405 1.00 89.75 94 ALA A CA 1
ATOM 739 C C . ALA A 1 94 ? 13.387 2.204 -14.592 1.00 89.75 94 ALA A C 1
ATOM 741 O O . ALA A 1 94 ? 13.055 2.653 -15.689 1.00 89.75 94 ALA A O 1
ATOM 742 N N . ALA A 1 95 ? 13.652 3.008 -13.557 1.00 88.38 95 ALA A N 1
ATOM 743 C CA . ALA A 1 95 ? 13.536 4.465 -13.633 1.00 88.38 95 ALA A CA 1
ATOM 744 C C . ALA A 1 95 ? 14.497 5.082 -14.665 1.00 88.38 95 ALA A C 1
ATOM 746 O O . ALA A 1 95 ? 14.092 5.954 -15.436 1.00 88.38 95 ALA A O 1
ATOM 747 N N . TYR A 1 96 ? 15.746 4.607 -14.735 1.00 93.31 96 TYR A N 1
ATOM 748 C CA . TYR A 1 96 ? 16.714 5.047 -15.743 1.00 93.31 96 TYR A CA 1
ATOM 749 C C . TYR A 1 96 ? 16.257 4.710 -17.164 1.00 93.31 96 TYR A C 1
ATOM 751 O O . TYR A 1 96 ? 16.315 5.572 -18.038 1.00 93.31 96 TYR A O 1
ATOM 759 N N . ALA A 1 97 ? 15.759 3.493 -17.401 1.00 91.31 97 ALA A N 1
ATOM 760 C CA . ALA A 1 97 ? 15.261 3.094 -18.715 1.00 91.31 97 ALA A CA 1
ATOM 761 C C . ALA A 1 97 ? 14.085 3.972 -19.179 1.00 91.31 97 ALA A C 1
ATOM 763 O O . ALA A 1 97 ? 14.079 4.442 -20.319 1.00 91.31 97 ALA A O 1
ATOM 764 N N . VAL A 1 98 ? 13.134 4.276 -18.287 1.00 91.25 98 VAL A N 1
ATOM 765 C CA . VAL A 1 98 ? 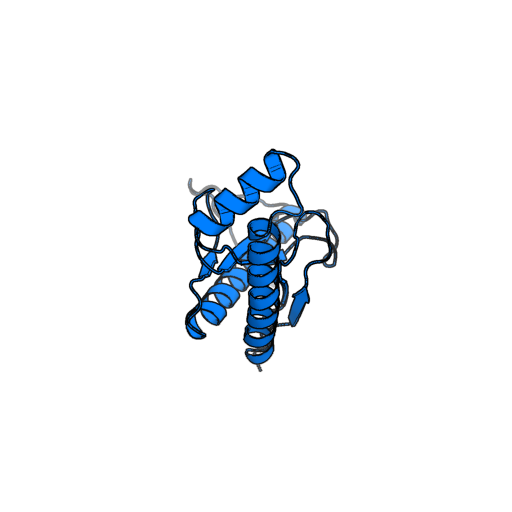12.045 5.225 -18.577 1.00 91.25 98 VAL A CA 1
ATOM 766 C C . VAL A 1 98 ? 12.594 6.622 -18.877 1.00 91.25 98 VAL A C 1
ATOM 768 O O . VAL A 1 98 ? 12.201 7.227 -19.875 1.00 91.25 98 VAL A O 1
ATOM 771 N N . GLY A 1 99 ? 13.532 7.120 -18.064 1.00 91.88 99 GLY A N 1
ATOM 772 C CA . GLY A 1 99 ? 14.153 8.437 -18.245 1.00 91.88 99 GLY A CA 1
ATOM 773 C C . GLY A 1 99 ? 14.910 8.597 -19.568 1.00 91.88 99 GLY A C 1
ATOM 774 O O . GLY A 1 99 ? 14.948 9.690 -20.128 1.00 91.88 99 GLY A O 1
ATOM 775 N N . GLU A 1 100 ? 15.457 7.509 -20.112 1.00 95.56 100 GLU A N 1
ATOM 776 C CA . GLU A 1 100 ? 16.104 7.472 -21.430 1.00 95.56 100 GLU A CA 1
ATOM 777 C C . GLU A 1 100 ? 15.129 7.233 -22.599 1.00 95.56 100 GLU A C 1
ATOM 779 O O . GLU A 1 100 ? 15.557 7.059 -23.741 1.00 95.56 100 GLU A O 1
ATOM 784 N N . GLY A 1 101 ? 13.817 7.212 -22.345 1.00 94.44 101 GLY A N 1
ATOM 785 C CA . GLY A 1 101 ? 12.803 6.990 -23.378 1.00 94.44 101 GLY A CA 1
ATOM 786 C C . GLY A 1 101 ? 12.708 5.536 -23.846 1.00 94.44 101 GLY A C 1
ATOM 787 O O . GLY A 1 101 ? 12.303 5.284 -24.981 1.00 94.44 101 GLY A O 1
ATOM 788 N N . ARG A 1 102 ? 13.069 4.573 -22.987 1.00 94.00 102 ARG A N 1
ATOM 789 C CA . ARG A 1 102 ? 13.000 3.124 -23.241 1.00 94.00 102 ARG A CA 1
ATOM 790 C C . ARG A 1 102 ? 11.948 2.450 -22.338 1.00 94.00 102 ARG A C 1
ATOM 792 O O . ARG A 1 102 ? 12.304 1.606 -21.520 1.00 94.00 102 ARG A O 1
ATOM 799 N N . PRO A 1 103 ? 10.648 2.790 -22.455 1.00 90.62 103 PRO A N 1
ATOM 800 C CA . PRO A 1 103 ? 9.603 2.232 -21.587 1.00 90.62 103 PRO A CA 1
ATOM 801 C C . PRO A 1 103 ? 9.372 0.726 -21.796 1.00 90.62 103 PRO A C 1
ATOM 803 O O . PRO A 1 103 ? 8.900 0.052 -20.891 1.00 90.62 103 PRO A O 1
ATOM 806 N N . GLU A 1 104 ? 9.746 0.196 -22.963 1.00 93.44 104 GLU A N 1
ATOM 807 C CA . GLU A 1 104 ? 9.655 -1.232 -23.309 1.00 93.44 104 GLU A CA 1
ATOM 808 C C . GLU A 1 104 ? 10.835 -2.062 -22.764 1.00 93.44 104 GLU A C 1
ATOM 810 O O . GLU A 1 104 ? 10.994 -3.235 -23.107 1.00 93.44 104 GLU A O 1
ATOM 815 N N . ASP A 1 105 ? 11.720 -1.461 -21.960 1.00 95.12 105 ASP A N 1
ATOM 816 C CA . ASP A 1 105 ? 12.838 -2.185 -21.361 1.00 95.12 105 ASP A CA 1
ATOM 817 C C . ASP A 1 105 ? 12.309 -3.321 -20.453 1.00 95.12 105 ASP A C 1
ATOM 819 O O . ASP A 1 105 ? 11.388 -3.099 -19.653 1.00 95.12 105 ASP A O 1
ATOM 823 N N . PRO A 1 106 ? 12.865 -4.548 -20.538 1.00 94.12 106 PRO A N 1
ATOM 824 C CA . PRO A 1 106 ? 12.411 -5.675 -19.727 1.00 94.12 106 PRO A CA 1
ATOM 825 C C . PRO A 1 106 ? 12.389 -5.383 -18.226 1.00 94.12 106 PRO A C 1
ATOM 827 O O . PRO A 1 106 ? 11.536 -5.925 -17.522 1.00 94.12 106 PRO A O 1
ATOM 830 N N . MET A 1 107 ? 13.282 -4.519 -17.728 1.00 92.44 107 MET A N 1
ATOM 831 C CA . MET A 1 107 ? 13.299 -4.155 -16.314 1.00 92.44 107 MET A CA 1
ATOM 832 C C . MET A 1 107 ? 12.109 -3.272 -15.923 1.00 92.44 107 MET A C 1
ATOM 834 O O . MET A 1 107 ? 11.583 -3.415 -14.822 1.00 92.44 107 MET A O 1
ATOM 838 N N . VAL A 1 108 ? 11.627 -2.414 -16.827 1.00 92.50 108 VAL A N 1
ATOM 839 C CA . VAL A 1 108 ? 10.411 -1.611 -16.608 1.00 92.50 108 VAL A CA 1
ATOM 840 C C . VAL A 1 108 ? 9.199 -2.526 -16.496 1.00 92.50 108 VAL A C 1
ATOM 842 O O . VAL A 1 108 ? 8.435 -2.433 -15.534 1.00 92.50 108 VAL A O 1
ATOM 845 N N . THR A 1 109 ? 9.076 -3.474 -17.428 1.00 93.25 109 THR A N 1
ATOM 846 C CA . THR A 1 109 ? 8.004 -4.480 -17.404 1.00 93.25 109 THR A CA 1
ATOM 847 C C . THR A 1 109 ? 8.075 -5.334 -16.137 1.00 93.25 109 THR A C 1
ATOM 849 O O . THR A 1 109 ? 7.058 -5.579 -15.490 1.00 93.25 109 THR A O 1
ATOM 852 N N . HIS A 1 110 ? 9.276 -5.769 -15.750 1.00 93.69 110 HIS A N 1
ATOM 853 C CA . HIS A 1 110 ? 9.470 -6.582 -14.554 1.00 93.69 110 HIS A CA 1
ATOM 854 C C . HIS A 1 110 ? 9.113 -5.826 -13.269 1.00 93.69 110 HIS A C 1
ATOM 856 O O . HIS A 1 110 ? 8.397 -6.370 -12.428 1.00 93.69 110 HIS A O 1
ATOM 862 N N . ASN A 1 111 ? 9.552 -4.571 -13.135 1.00 92.56 111 ASN A N 1
ATOM 863 C CA . ASN A 1 111 ? 9.217 -3.728 -11.991 1.00 92.56 111 ASN A CA 1
ATOM 864 C C . ASN A 1 111 ? 7.699 -3.496 -11.886 1.00 92.56 111 ASN A C 1
ATOM 866 O O . ASN A 1 111 ? 7.128 -3.646 -10.808 1.00 92.56 111 ASN A O 1
ATOM 870 N N . GLY A 1 112 ? 7.030 -3.224 -13.013 1.00 91.38 112 GLY A N 1
ATOM 871 C CA . GLY A 1 112 ? 5.570 -3.111 -13.064 1.00 91.38 112 GLY A CA 1
ATOM 872 C C . GLY A 1 112 ? 4.860 -4.403 -12.647 1.00 91.38 112 GLY A C 1
ATOM 873 O O . GLY A 1 112 ? 3.924 -4.367 -11.856 1.00 91.38 112 GLY A O 1
ATOM 874 N N . ALA A 1 113 ? 5.342 -5.564 -13.098 1.00 93.88 113 ALA A N 1
ATOM 875 C CA . ALA A 1 113 ? 4.778 -6.853 -12.695 1.00 93.88 113 ALA A CA 1
ATOM 876 C C . ALA A 1 113 ? 4.932 -7.124 -11.185 1.00 93.88 113 ALA A C 1
ATOM 878 O O . ALA A 1 113 ? 4.011 -7.659 -10.566 1.00 93.88 113 ALA A O 1
ATOM 879 N N . ILE A 1 114 ? 6.065 -6.739 -10.580 1.00 94.44 114 ILE A N 1
ATOM 880 C CA . ILE A 1 114 ? 6.263 -6.818 -9.122 1.00 94.44 114 ILE A CA 1
ATOM 881 C C . ILE A 1 114 ? 5.268 -5.904 -8.404 1.00 94.44 114 ILE A C 1
ATOM 883 O O . ILE A 1 114 ? 4.594 -6.352 -7.477 1.00 94.44 114 ILE A O 1
ATOM 887 N N . ALA A 1 115 ? 5.167 -4.643 -8.828 1.00 92.06 115 ALA A N 1
ATOM 888 C CA . ALA A 1 115 ? 4.272 -3.670 -8.213 1.00 92.06 115 ALA A CA 1
ATOM 889 C C . ALA A 1 115 ? 2.805 -4.128 -8.278 1.00 92.06 115 ALA A C 1
ATOM 891 O O . ALA A 1 115 ? 2.128 -4.112 -7.252 1.00 92.06 115 ALA A O 1
ATOM 892 N N . GLN A 1 116 ? 2.346 -4.647 -9.423 1.00 93.50 116 GLN A N 1
ATOM 893 C CA . GLN A 1 116 ? 0.992 -5.190 -9.562 1.00 93.50 116 GLN A CA 1
ATOM 894 C C . GLN A 1 116 ? 0.755 -6.395 -8.645 1.00 93.50 116 GLN A C 1
ATOM 896 O O . GLN A 1 116 ? -0.217 -6.417 -7.895 1.00 93.50 116 GLN A O 1
ATOM 901 N N . ALA A 1 117 ? 1.654 -7.385 -8.658 1.00 96.19 117 ALA A N 1
ATOM 902 C CA . ALA A 1 117 ? 1.496 -8.583 -7.834 1.00 96.19 117 ALA A CA 1
ATOM 903 C C . ALA A 1 117 ? 1.441 -8.244 -6.335 1.00 96.19 117 ALA A C 1
ATOM 905 O O . ALA A 1 117 ? 0.676 -8.842 -5.577 1.00 96.19 117 ALA A O 1
ATOM 906 N N . MET A 1 118 ? 2.237 -7.263 -5.906 1.00 96.69 118 MET A N 1
ATOM 907 C CA . MET A 1 118 ? 2.239 -6.804 -4.522 1.00 96.69 118 MET A CA 1
ATOM 908 C C . MET A 1 118 ? 1.023 -5.938 -4.187 1.00 96.69 118 MET A C 1
ATOM 910 O O . MET A 1 118 ? 0.524 -6.045 -3.069 1.00 96.69 118 MET A O 1
ATOM 914 N N . CYS A 1 119 ? 0.504 -5.145 -5.128 1.00 95.50 119 CYS A N 1
ATOM 915 C CA . CYS A 1 119 ? -0.776 -4.446 -4.986 1.00 95.50 119 CYS A CA 1
ATOM 916 C C . CYS A 1 119 ? -1.911 -5.446 -4.709 1.00 95.50 119 CYS A C 1
ATOM 918 O O . CYS A 1 119 ? -2.588 -5.346 -3.681 1.00 95.50 119 CYS A O 1
ATOM 920 N N . ASP A 1 120 ? -2.033 -6.481 -5.546 1.00 96.19 120 ASP A N 1
ATOM 921 C CA . ASP A 1 120 ? -3.042 -7.535 -5.398 1.00 96.19 120 ASP A CA 1
ATOM 922 C C . ASP A 1 120 ? -2.906 -8.258 -4.046 1.00 96.19 120 ASP A C 1
ATOM 924 O O . ASP A 1 120 ? -3.894 -8.493 -3.342 1.00 96.19 120 ASP A O 1
ATOM 928 N N . ALA A 1 121 ? -1.671 -8.574 -3.642 1.00 97.56 121 ALA A N 1
ATOM 929 C CA . ALA A 1 121 ? -1.391 -9.213 -2.360 1.00 97.56 121 ALA A CA 1
ATOM 930 C C . ALA A 1 121 ? -1.770 -8.319 -1.168 1.00 97.56 121 ALA A C 1
ATOM 932 O O . ALA A 1 121 ? -2.420 -8.785 -0.230 1.00 97.56 121 ALA A O 1
ATOM 933 N N . MET A 1 122 ? -1.399 -7.036 -1.199 1.00 97.62 122 MET A N 1
ATOM 934 C CA . MET A 1 122 ? -1.742 -6.071 -0.152 1.00 97.62 122 MET A CA 1
ATOM 935 C C . MET A 1 122 ? -3.260 -5.889 -0.032 1.00 97.62 122 MET A C 1
ATOM 937 O O . MET A 1 122 ? -3.776 -5.874 1.088 1.00 97.62 122 MET A O 1
ATOM 941 N N . ILE A 1 123 ? -3.982 -5.819 -1.158 1.00 96.69 123 ILE A N 1
ATOM 942 C CA . ILE A 1 123 ? -5.452 -5.789 -1.185 1.00 96.69 123 ILE A CA 1
ATOM 943 C C . ILE A 1 123 ? -6.020 -7.032 -0.500 1.00 96.69 123 ILE A C 1
ATOM 945 O O . ILE A 1 123 ? -6.835 -6.906 0.413 1.00 96.69 123 ILE A O 1
ATOM 949 N N . ALA A 1 124 ? -5.572 -8.226 -0.897 1.00 97.94 124 ALA A N 1
ATOM 950 C CA . ALA A 1 124 ? -6.073 -9.481 -0.345 1.00 97.94 124 ALA A CA 1
ATOM 951 C C . ALA A 1 124 ? -5.814 -9.598 1.168 1.00 97.94 124 ALA A C 1
ATOM 953 O O . ALA A 1 124 ? -6.711 -9.981 1.924 1.00 97.94 124 ALA A O 1
ATOM 954 N N . ILE A 1 125 ? -4.615 -9.223 1.624 1.00 97.88 125 ILE A N 1
ATOM 955 C CA . ILE A 1 125 ? -4.236 -9.229 3.043 1.00 97.88 125 ILE A CA 1
ATOM 956 C C . ILE A 1 125 ? -5.124 -8.270 3.838 1.00 97.88 125 ILE A C 1
ATOM 958 O O . ILE A 1 125 ? -5.762 -8.686 4.807 1.00 97.88 125 ILE A O 1
ATOM 962 N N . MET A 1 126 ? -5.214 -7.006 3.419 1.00 97.00 126 MET A N 1
ATOM 963 C CA . MET A 1 126 ? -6.006 -6.000 4.128 1.00 97.00 126 MET A CA 1
ATOM 964 C C . MET A 1 126 ? -7.499 -6.345 4.129 1.00 97.00 126 MET A C 1
ATOM 966 O O . MET A 1 126 ? -8.146 -6.259 5.173 1.00 97.00 126 MET A O 1
ATOM 970 N N . ALA A 1 127 ? -8.044 -6.819 3.006 1.00 96.31 127 ALA A N 1
ATOM 971 C CA . ALA A 1 127 ? -9.429 -7.274 2.932 1.00 96.31 127 ALA A CA 1
ATOM 972 C C . ALA A 1 127 ? -9.696 -8.455 3.883 1.00 96.31 127 ALA A C 1
ATOM 974 O O . ALA A 1 127 ? -10.710 -8.464 4.579 1.00 96.31 127 ALA A O 1
ATOM 975 N N . SER A 1 128 ? -8.768 -9.417 3.985 1.00 96.94 128 SER A N 1
ATOM 976 C CA . SER A 1 128 ? -8.891 -10.543 4.928 1.00 96.94 128 SER A CA 1
ATOM 977 C C . SER A 1 128 ? -8.880 -10.104 6.397 1.00 96.94 128 SER A C 1
ATOM 979 O O . SER A 1 128 ? -9.507 -10.743 7.240 1.00 96.94 128 SER A O 1
ATOM 981 N N . ALA A 1 129 ? -8.217 -8.983 6.692 1.00 95.75 129 ALA A N 1
ATOM 982 C CA . ALA A 1 129 ? -8.208 -8.345 8.002 1.00 95.75 129 ALA A CA 1
ATOM 983 C C . ALA A 1 129 ? -9.408 -7.404 8.227 1.00 95.75 129 ALA A C 1
ATOM 985 O O . ALA A 1 129 ? -9.482 -6.763 9.273 1.00 95.75 129 ALA A O 1
ATOM 986 N N . GLY A 1 130 ? -10.342 -7.319 7.273 1.00 95.56 130 GLY A N 1
ATOM 987 C CA . GLY A 1 130 ? -11.591 -6.562 7.376 1.00 95.56 130 GLY A CA 1
ATOM 988 C C . GLY A 1 130 ? -11.521 -5.108 6.906 1.00 95.56 130 GLY A C 1
ATOM 989 O O . GLY A 1 130 ? -12.495 -4.379 7.078 1.00 95.56 130 GLY A O 1
ATOM 990 N N . PHE A 1 131 ? -10.409 -4.661 6.321 1.00 94.69 131 PHE A N 1
ATOM 991 C CA . PHE A 1 131 ? -10.317 -3.313 5.757 1.00 94.69 131 PHE A CA 1
ATOM 992 C C . PHE A 1 131 ? -11.152 -3.195 4.478 1.00 94.69 131 PHE A C 1
ATOM 994 O O . PHE A 1 131 ? -11.246 -4.137 3.690 1.00 94.69 131 PHE A O 1
ATOM 1001 N N . THR A 1 132 ? -11.690 -1.999 4.226 1.00 93.19 132 THR A N 1
ATOM 1002 C CA . THR A 1 132 ? -12.244 -1.663 2.908 1.00 93.19 132 THR A CA 1
ATOM 1003 C C . THR A 1 132 ? -11.145 -1.013 2.080 1.00 93.19 132 THR A C 1
ATOM 1005 O O . THR A 1 132 ? -10.705 0.095 2.391 1.00 93.19 132 THR A O 1
ATOM 1008 N N . VAL A 1 133 ? -10.695 -1.702 1.035 1.00 93.38 133 VAL A N 1
ATOM 1009 C CA . VAL A 1 133 ? -9.584 -1.279 0.174 1.00 93.38 133 VAL A CA 1
ATOM 1010 C C . VAL A 1 133 ? -9.949 -1.436 -1.297 1.00 93.38 133 VAL A C 1
ATOM 1012 O O . VAL A 1 133 ? -10.767 -2.286 -1.648 1.00 93.38 133 VAL A O 1
ATOM 1015 N N . LYS A 1 134 ? -9.336 -0.624 -2.155 1.00 91.19 134 LYS A N 1
ATOM 1016 C CA . LYS A 1 134 ? -9.407 -0.765 -3.612 1.00 91.19 134 LYS A CA 1
ATOM 1017 C C . LYS A 1 134 ? -8.089 -0.350 -4.249 1.00 91.19 134 LYS A C 1
ATOM 1019 O O . LYS A 1 134 ? -7.290 0.336 -3.616 1.00 91.19 134 LYS A O 1
ATOM 1024 N N . GLU A 1 135 ? -7.879 -0.730 -5.500 1.00 90.81 135 GLU A N 1
ATOM 1025 C CA . GLU A 1 135 ? -6.822 -0.118 -6.301 1.00 90.81 135 GLU A CA 1
ATOM 1026 C C . GLU A 1 135 ? -7.075 1.394 -6.412 1.00 90.81 135 GLU A C 1
ATOM 1028 O O . GLU A 1 135 ? -8.219 1.842 -6.556 1.00 90.81 135 GLU A O 1
ATOM 1033 N N . ALA A 1 136 ? -6.019 2.187 -6.253 1.00 87.12 136 ALA A N 1
ATOM 1034 C CA . ALA A 1 136 ? -6.098 3.628 -6.377 1.00 87.12 136 ALA A CA 1
ATOM 1035 C C . ALA A 1 136 ? -6.392 3.998 -7.834 1.00 87.12 136 ALA A C 1
ATOM 1037 O O . ALA A 1 136 ? -5.744 3.533 -8.767 1.00 87.12 136 ALA A O 1
ATOM 1038 N N . GLU A 1 137 ? -7.377 4.866 -8.025 1.00 76.62 137 GLU A N 1
ATOM 1039 C CA . GLU A 1 137 ? -7.685 5.429 -9.333 1.00 76.62 137 GLU A CA 1
ATOM 1040 C C . GLU A 1 137 ? -6.863 6.712 -9.493 1.00 76.62 137 GLU A C 1
ATOM 1042 O O . GLU A 1 137 ? -6.974 7.612 -8.667 1.00 76.62 137 GLU A O 1
ATOM 1047 N N . GLY A 1 138 ? -6.030 6.814 -10.530 1.00 66.56 138 GLY A N 1
ATOM 1048 C CA . GLY A 1 138 ? -5.311 8.051 -10.847 1.00 66.56 138 GLY A CA 1
ATOM 1049 C C . GLY A 1 138 ? -3.932 7.827 -11.459 1.00 66.56 138 GLY A C 1
ATOM 1050 O O . GLY A 1 138 ? -3.173 6.968 -11.022 1.00 66.56 138 GLY A O 1
ATOM 1051 N N . GLU A 1 139 ? -3.581 8.653 -12.447 1.00 60.34 139 GLU A N 1
ATOM 1052 C CA . GLU A 1 139 ? -2.294 8.571 -13.161 1.00 60.34 139 GLU A CA 1
ATOM 1053 C C . GLU A 1 139 ? -1.075 8.789 -12.248 1.00 60.34 139 GLU A C 1
ATOM 1055 O O . GLU A 1 139 ? 0.024 8.339 -12.561 1.00 60.34 139 GLU A O 1
ATOM 1060 N N . TYR A 1 140 ? -1.266 9.459 -11.108 1.00 63.84 140 TYR A N 1
ATOM 1061 C CA . TYR A 1 140 ? -0.193 9.815 -10.177 1.00 63.84 140 TYR A CA 1
ATOM 1062 C C . TYR A 1 140 ? 0.081 8.760 -9.097 1.00 63.84 140 TYR A C 1
ATOM 1064 O O . TYR A 1 140 ? 1.080 8.876 -8.390 1.00 63.84 140 TYR A O 1
ATOM 1072 N N . LEU A 1 141 ? -0.770 7.736 -8.972 1.00 70.12 141 LEU A N 1
ATOM 1073 C CA . LEU A 1 141 ? -0.634 6.663 -7.981 1.00 70.12 141 LEU A CA 1
ATOM 1074 C C . LEU A 1 141 ? -0.772 5.277 -8.640 1.00 70.12 141 LEU A C 1
ATOM 1076 O O . LEU A 1 141 ? -1.618 4.481 -8.220 1.00 70.12 141 LEU A O 1
ATOM 1080 N N . PRO A 1 142 ? 0.023 4.969 -9.685 1.00 74.50 142 PRO A N 1
ATOM 1081 C CA . PRO A 1 142 ? -0.075 3.682 -10.359 1.00 74.50 142 PRO A CA 1
ATOM 1082 C C . PRO A 1 142 ? 0.216 2.540 -9.379 1.00 74.50 142 PRO A C 1
ATOM 1084 O O . PRO A 1 142 ? 1.210 2.580 -8.651 1.00 74.50 142 PRO A O 1
ATOM 1087 N N . MET A 1 143 ? -0.644 1.516 -9.385 1.00 82.31 143 MET A N 1
ATOM 1088 C CA . MET A 1 143 ? -0.495 0.295 -8.575 1.00 82.31 143 MET A CA 1
ATOM 1089 C C . MET A 1 143 ? -0.394 0.564 -7.061 1.00 82.31 143 MET A C 1
ATOM 1091 O O . MET A 1 143 ? 0.236 -0.193 -6.319 1.00 82.31 143 MET A O 1
ATOM 1095 N N . ALA A 1 144 ? -1.012 1.653 -6.595 1.00 89.12 144 ALA A N 1
ATOM 1096 C CA . ALA A 1 144 ? -1.222 1.907 -5.178 1.00 89.12 144 ALA A CA 1
ATOM 1097 C C . ALA A 1 144 ? -2.572 1.341 -4.719 1.00 89.12 144 ALA A C 1
ATOM 1099 O O . ALA A 1 144 ? -3.520 1.208 -5.490 1.00 89.12 144 ALA A O 1
ATOM 1100 N N . VAL A 1 145 ? -2.680 1.061 -3.426 1.00 92.81 145 VAL A N 1
ATOM 1101 C CA . VAL A 1 145 ? -3.912 0.634 -2.768 1.00 92.81 145 VAL A CA 1
ATOM 1102 C C . VAL A 1 145 ? -4.478 1.804 -1.978 1.00 92.81 145 VAL A C 1
ATOM 1104 O O . VAL A 1 145 ? -3.822 2.312 -1.071 1.00 92.81 145 VAL A O 1
ATOM 1107 N N . ALA A 1 146 ? -5.703 2.213 -2.291 1.00 91.88 146 ALA A N 1
ATOM 1108 C CA . ALA A 1 146 ? -6.459 3.175 -1.504 1.00 91.88 146 ALA A CA 1
ATOM 1109 C C . ALA A 1 146 ? -7.181 2.461 -0.351 1.00 91.88 146 ALA A C 1
ATOM 1111 O O . ALA A 1 146 ? -7.954 1.522 -0.569 1.00 91.88 146 ALA A O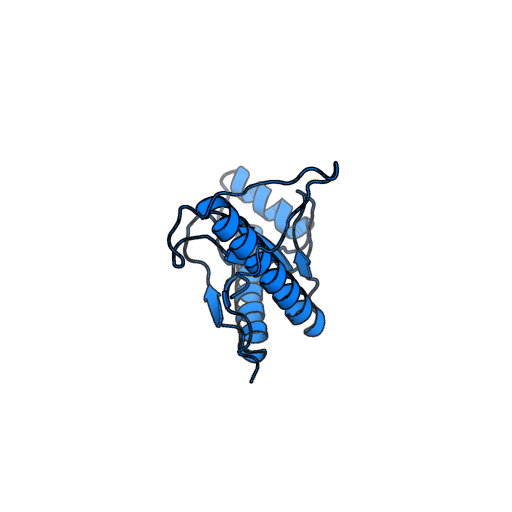 1
ATOM 1112 N N . VAL A 1 147 ? -6.959 2.926 0.880 1.00 92.25 147 VAL A N 1
ATOM 1113 C CA . VAL A 1 147 ? -7.605 2.395 2.086 1.00 92.25 147 VAL A CA 1
ATOM 1114 C C . VAL A 1 147 ? -8.746 3.319 2.495 1.00 92.25 147 VAL A C 1
ATOM 1116 O O . VAL A 1 147 ? -8.529 4.439 2.954 1.00 92.25 147 VAL A O 1
ATOM 1119 N N . LEU A 1 148 ? -9.977 2.835 2.330 1.00 88.88 148 LEU A N 1
ATOM 1120 C CA . LEU A 1 148 ? -11.197 3.618 2.540 1.00 88.88 148 LEU A CA 1
ATOM 1121 C C . LEU A 1 148 ? -11.636 3.606 4.009 1.00 88.88 148 LEU A C 1
ATOM 1123 O O . LEU A 1 148 ? -12.122 4.609 4.529 1.00 88.88 148 LEU A O 1
ATOM 1127 N N . SER A 1 149 ? -11.468 2.471 4.691 1.00 89.00 149 SER A N 1
ATOM 1128 C CA . SER A 1 149 ? -11.791 2.327 6.113 1.00 89.00 149 SER A CA 1
ATOM 1129 C C . SER A 1 149 ? -11.081 1.130 6.750 1.00 89.00 149 SER A C 1
ATOM 1131 O O . SER A 1 149 ? -10.659 0.191 6.071 1.00 89.00 149 SER A O 1
ATOM 1133 N N . GLY A 1 150 ? -10.931 1.181 8.078 1.00 87.88 150 GLY A N 1
ATOM 1134 C CA . GLY A 1 150 ? -10.410 0.069 8.875 1.00 87.88 150 GLY A CA 1
ATOM 1135 C C . GLY A 1 150 ? -11.453 -1.030 9.113 1.00 87.88 150 GLY A C 1
ATOM 1136 O O . GLY A 1 150 ? -12.624 -0.840 8.777 1.00 87.88 150 GLY A O 1
ATOM 1137 N N . PRO A 1 151 ? -11.053 -2.159 9.724 1.00 86.12 151 PRO A N 1
ATOM 1138 C CA . PRO A 1 151 ? -11.990 -3.197 10.129 1.00 86.12 151 PRO A CA 1
ATOM 1139 C C . PRO A 1 151 ? -13.090 -2.631 11.014 1.00 86.12 151 PRO A C 1
ATOM 1141 O O . PRO A 1 151 ? -12.821 -1.865 11.941 1.00 86.12 151 PRO A O 1
ATOM 1144 N N . GLN A 1 152 ? -14.331 -3.027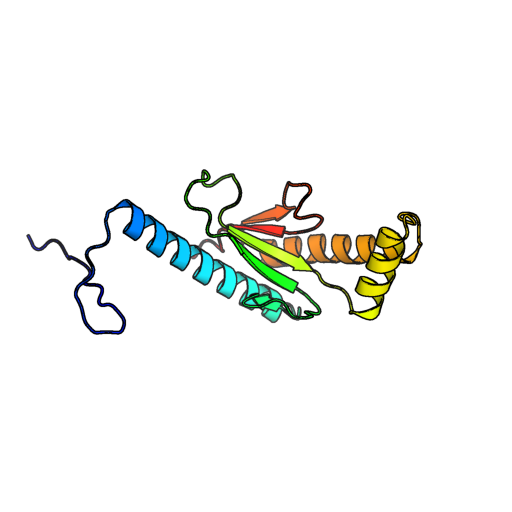 10.733 1.00 74.31 152 GLN A N 1
ATOM 1145 C CA . GLN A 1 152 ? -15.447 -2.732 11.621 1.00 74.31 152 GLN A CA 1
ATOM 1146 C C . GLN A 1 152 ? -15.204 -3.493 12.925 1.00 74.31 152 GLN A C 1
ATOM 1148 O O . GLN A 1 152 ? -15.317 -4.717 12.973 1.00 74.31 152 GLN A O 1
ATOM 1153 N N . THR A 1 153 ? -14.816 -2.779 13.978 1.00 57.97 153 THR A N 1
ATOM 1154 C CA . THR A 1 153 ? -14.774 -3.342 15.327 1.00 57.97 153 THR A CA 1
ATOM 1155 C C . THR A 1 153 ? -16.203 -3.699 15.718 1.00 57.97 153 THR A C 1
ATOM 1157 O O . THR A 1 153 ? -17.033 -2.803 15.876 1.00 57.97 153 THR A O 1
ATOM 1160 N N . SER A 1 154 ? -16.489 -5.001 15.781 1.00 40.03 154 SER A N 1
ATOM 1161 C CA . SER A 1 154 ? -17.718 -5.537 16.380 1.00 40.03 154 SER A CA 1
ATOM 1162 C C . SER A 1 154 ? -17.693 -5.392 17.897 1.00 40.03 154 SER A C 1
ATOM 1164 O O . SER A 1 154 ? -16.578 -5.453 18.465 1.00 40.03 154 SER A O 1
#

Radius of gyration: 19.0 Å; chains: 1; bounding box: 44×40×55 Å

Organism: NCBI:txid499548

Secondary structure (DSSP, 8-state):
--------B-TTS-B----HHHHHHHHHHHHHHHHHHHHHHHHHHTT--EEE-SS-----EEEEEEE--SSS-TTSS-EEEEEEE--HHHHHHHHHHHHTT-TT-HHHHHHHHHHHHHHHHHHHHHHHTT-EEEEPPSTTSTT-EEEEE-----

Foldseek 3Di:
DDDDDPFDAPPVRDTDDDDPLRVVLVVLVVQQVVFLVLLCVLCVVVVWHDDEDPDDDDDATKYKYAASPSVDPLVPTGHIKIWHDHDPVLVVVLVVCVVVVNCVPVSNVVRLVVRQVSLVVSCVSQVVQQWDKDQDDDPVRPSMITTSGHHDDD